Protein AF-A0A1G5SHG3-F1 (afdb_monomer_lite)

Organism: NCBI:txid51642

Sequen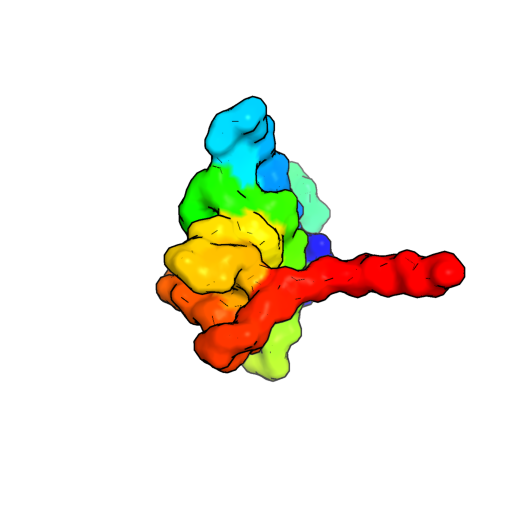ce (108 aa):
MAFGYGKNDRSVHAVIGKGSSEQSVIYNLYSNDCGKRWVKPVRMGDDTGLHGDVAVNANGRLVVMIWGVIADDGLAIIAAEQLRNGKFTEPVKLFAPGVRAAFPRKSW

Secondary structure (DSSP, 8-state):
-EE--SSSTT-EEEEEEEE-SS-EEEEEEEESSTTSS-PPPEEES-SB--EEEEEE-TTS-EEEEEEEEEETTEEEEEEEEBPTTSPBPPPEE-S-TTPPP-------

Foldseek 3Di:
DEAFDDPLRAKDKDWDWDDDPVFIWIWIWIDSHNPPDIDDTDTDDGRQFDDKDWDADPVRWIKIWTWRRQDPQGTFIWIWIQDPVRDTDDIDTPDDPPDDDDDDDPDD

Structure (mmCIF, N/CA/C/O backbone):
data_AF-A0A1G5SHG3-F1
#
_entry.id   AF-A0A1G5SHG3-F1
#
loop_
_atom_site.group_PDB
_atom_site.id
_atom_site.type_symbol
_atom_site.label_atom_id
_atom_site.label_alt_id
_atom_site.label_comp_id
_atom_site.label_asym_id
_atom_site.label_entity_id
_atom_site.label_seq_id
_atom_site.pdbx_PDB_ins_code
_atom_site.Cartn_x
_atom_site.Cartn_y
_atom_site.Cartn_z
_atom_site.occupancy
_atom_site.B_iso_or_equiv
_atom_site.auth_seq_id
_atom_site.auth_comp_id
_atom_site.auth_asym_id
_atom_site.auth_atom_id
_atom_site.pdbx_PDB_model_num
ATOM 1 N N . MET A 1 1 ? -7.344 6.563 0.101 1.00 57.44 1 MET A N 1
ATOM 2 C CA . MET A 1 1 ? -7.862 6.128 1.422 1.00 57.44 1 MET A CA 1
ATOM 3 C C . MET A 1 1 ? -8.739 4.916 1.179 1.00 57.44 1 MET A C 1
ATOM 5 O O . MET A 1 1 ? -9.502 4.953 0.224 1.00 57.44 1 MET A O 1
ATOM 9 N N . ALA A 1 2 ? -8.612 3.866 1.987 1.00 58.94 2 ALA A N 1
ATOM 10 C CA . ALA A 1 2 ? -9.461 2.678 1.908 1.00 58.94 2 ALA A CA 1
ATOM 11 C C . ALA A 1 2 ? -10.006 2.320 3.290 1.00 58.94 2 ALA A C 1
ATOM 13 O O . ALA A 1 2 ? -9.372 2.587 4.314 1.00 58.94 2 ALA A O 1
ATOM 14 N N . PHE A 1 3 ? -11.175 1.692 3.290 1.00 55.75 3 PHE A N 1
ATOM 15 C CA . PHE A 1 3 ? -11.867 1.223 4.483 1.00 55.75 3 PHE A CA 1
ATOM 16 C C . PHE A 1 3 ? -11.849 -0.307 4.461 1.00 55.75 3 PHE A C 1
ATOM 18 O O . PHE A 1 3 ? -12.320 -0.908 3.498 1.00 55.75 3 PHE A O 1
ATOM 25 N N . GLY A 1 4 ? -11.238 -0.922 5.476 1.00 52.56 4 GLY A N 1
ATOM 26 C CA . GLY A 1 4 ? -11.162 -2.379 5.626 1.00 52.56 4 GLY A CA 1
ATOM 27 C C . GLY A 1 4 ? -12.494 -2.980 6.072 1.00 52.56 4 GLY A C 1
ATOM 28 O O . GLY A 1 4 ? -13.230 -2.328 6.809 1.00 52.56 4 GLY A O 1
ATOM 29 N N . TYR A 1 5 ? -12.784 -4.227 5.678 1.00 42.53 5 TYR A N 1
ATOM 30 C CA . TYR A 1 5 ? -13.899 -4.998 6.244 1.00 42.53 5 TYR A CA 1
ATOM 31 C C . TYR A 1 5 ? -13.400 -6.306 6.868 1.00 42.53 5 TYR A C 1
ATOM 33 O O . TYR A 1 5 ? -12.669 -7.077 6.247 1.00 42.53 5 TYR A O 1
ATOM 41 N N . GLY A 1 6 ? -13.792 -6.544 8.118 1.00 50.94 6 GLY A N 1
ATOM 42 C CA . GLY A 1 6 ? -13.391 -7.662 8.970 1.00 50.94 6 GLY A CA 1
ATOM 43 C C . GLY A 1 6 ? -13.886 -7.401 10.394 1.00 50.94 6 GLY A C 1
ATOM 44 O O . GLY A 1 6 ? -14.266 -6.279 10.685 1.00 50.94 6 GLY A O 1
ATOM 45 N N . LYS A 1 7 ? -13.861 -8.409 11.284 1.00 47.03 7 LYS A N 1
ATOM 46 C CA . LYS A 1 7 ? -14.567 -8.487 12.596 1.00 47.03 7 LYS A CA 1
ATOM 47 C C . LYS A 1 7 ? -14.433 -7.286 13.575 1.00 47.03 7 LYS A C 1
ATOM 49 O O . LYS A 1 7 ? -15.037 -7.323 14.639 1.00 47.03 7 LYS A O 1
ATOM 54 N N . ASN A 1 8 ? -13.665 -6.251 13.232 1.00 49.38 8 ASN A N 1
ATOM 55 C CA . ASN A 1 8 ? -13.554 -4.950 13.892 1.00 49.38 8 ASN A CA 1
ATOM 56 C C . ASN A 1 8 ? -13.825 -3.804 12.879 1.00 49.38 8 ASN A C 1
ATOM 58 O O . ASN A 1 8 ? -12.892 -3.157 12.406 1.00 49.38 8 ASN A O 1
ATOM 62 N N . ASP A 1 9 ? -15.101 -3.556 12.565 1.00 61.31 9 ASP A N 1
ATOM 63 C CA . ASP A 1 9 ? -15.651 -2.715 11.474 1.00 61.31 9 ASP A CA 1
ATOM 64 C C . ASP A 1 9 ? -15.329 -1.193 11.475 1.00 61.31 9 ASP A C 1
ATOM 66 O O . ASP A 1 9 ? -16.182 -0.386 11.106 1.00 61.31 9 ASP A O 1
ATOM 70 N N . ARG A 1 10 ? -14.153 -0.718 11.912 1.00 67.62 10 ARG A N 1
ATOM 71 C CA . ARG A 1 10 ? -13.866 0.741 11.965 1.00 67.62 10 ARG A CA 1
ATOM 72 C C . ARG A 1 10 ? -12.429 1.151 11.645 1.00 67.62 10 ARG A C 1
ATOM 74 O O . ARG A 1 10 ? -11.991 2.205 12.116 1.00 67.62 10 ARG A O 1
ATOM 81 N N . SER A 1 11 ? -11.688 0.360 10.866 1.00 79.62 11 SER A N 1
ATOM 82 C CA . SER A 1 11 ? -10.343 0.775 10.462 1.00 79.62 11 SER A CA 1
ATOM 83 C C . SER A 1 11 ? -10.348 1.643 9.197 1.00 79.62 11 SER A C 1
ATOM 85 O O . SER A 1 11 ? -10.839 1.252 8.135 1.00 79.62 11 SER A O 1
ATOM 87 N N . VAL A 1 12 ? -9.780 2.844 9.309 1.00 86.25 12 VAL A N 1
ATOM 88 C CA . VAL A 1 12 ? -9.507 3.738 8.176 1.00 86.25 12 VAL A CA 1
ATOM 89 C C . VAL A 1 12 ? -8.031 3.630 7.846 1.00 86.25 12 VAL A C 1
ATOM 91 O O . VAL A 1 12 ? -7.199 3.865 8.719 1.00 86.25 12 VAL A O 1
ATOM 94 N N . HIS A 1 13 ? -7.701 3.314 6.596 1.00 88.75 13 HIS A N 1
ATOM 95 C CA . HIS A 1 13 ? -6.324 3.260 6.119 1.00 88.75 13 HIS A CA 1
ATOM 96 C C . HIS A 1 13 ? -6.065 4.374 5.109 1.00 88.75 13 HIS A C 1
ATOM 98 O O . HIS A 1 13 ? -6.831 4.600 4.165 1.00 88.75 13 HIS A O 1
ATOM 104 N N . ALA A 1 14 ? -4.937 5.051 5.277 1.00 89.19 14 ALA A N 1
ATOM 105 C CA . ALA A 1 14 ? -4.453 6.040 4.337 1.00 89.19 14 ALA A CA 1
ATOM 106 C C . ALA A 1 14 ? -2.993 5.771 3.978 1.00 89.19 14 ALA A C 1
ATOM 108 O O . ALA A 1 14 ? -2.237 5.138 4.717 1.00 89.19 14 ALA A O 1
ATOM 109 N N . VAL A 1 15 ? -2.637 6.247 2.795 1.00 90.38 15 VAL A N 1
ATOM 110 C CA . VAL A 1 15 ? -1.276 6.270 2.281 1.00 90.38 15 VAL A CA 1
ATOM 111 C C . VAL A 1 15 ? -0.897 7.726 2.103 1.00 90.38 15 VAL A C 1
ATOM 113 O O . VAL A 1 15 ? -1.692 8.513 1.588 1.00 90.38 15 VAL A O 1
ATOM 116 N N . ILE A 1 16 ? 0.279 8.093 2.592 1.00 89.62 16 ILE A N 1
ATOM 117 C CA . ILE A 1 16 ? 0.805 9.451 2.485 1.00 89.62 16 ILE A CA 1
ATOM 118 C C . ILE A 1 16 ? 2.195 9.403 1.868 1.00 89.62 16 ILE A C 1
ATOM 120 O O . ILE A 1 16 ? 2.977 8.498 2.159 1.00 89.62 16 ILE A O 1
ATOM 124 N N . GLY A 1 17 ? 2.496 10.384 1.025 1.00 87.50 17 GLY A N 1
ATOM 125 C CA . GLY A 1 17 ? 3.846 10.619 0.537 1.00 87.50 17 GLY A CA 1
ATOM 126 C C . GLY A 1 17 ? 4.565 11.622 1.429 1.00 87.50 17 GLY A C 1
ATOM 127 O O . GLY A 1 17 ? 3.996 12.647 1.803 1.00 87.50 17 GLY A O 1
ATOM 128 N N . LYS A 1 18 ? 5.823 11.336 1.753 1.00 85.19 18 LYS A N 1
ATOM 129 C CA . LYS A 1 18 ? 6.771 12.313 2.283 1.00 85.19 18 LYS A CA 1
ATOM 130 C C . LYS A 1 18 ? 7.888 12.468 1.257 1.00 85.19 18 LYS A C 1
ATOM 132 O O . LYS A 1 18 ? 8.715 11.571 1.118 1.00 85.19 18 LYS A O 1
ATOM 137 N N . GLY A 1 19 ? 7.882 13.598 0.559 1.00 77.50 19 GLY A N 1
ATOM 138 C CA . GLY A 1 19 ? 8.925 13.974 -0.390 1.00 77.50 19 GLY A CA 1
ATOM 139 C C . GLY A 1 19 ? 9.912 14.982 0.202 1.00 77.50 19 GLY A C 1
ATOM 140 O O . GLY A 1 19 ? 9.515 15.881 0.944 1.00 77.50 19 GLY A O 1
ATOM 141 N N . SER A 1 20 ? 11.185 14.837 -0.144 1.00 77.94 20 SER A N 1
ATOM 142 C CA . SER A 1 20 ? 12.205 15.887 -0.162 1.00 77.94 20 SER A CA 1
ATOM 143 C C . SER A 1 20 ? 12.680 16.084 -1.609 1.00 77.94 20 SER A C 1
ATOM 145 O O . SER A 1 20 ? 12.194 15.414 -2.520 1.00 77.94 20 SER A O 1
ATOM 147 N N . SER A 1 21 ? 13.634 16.987 -1.844 1.00 71.94 21 SER A N 1
ATOM 148 C CA . SER A 1 21 ? 14.264 17.135 -3.163 1.00 71.94 21 SER A CA 1
ATOM 149 C C . SER A 1 21 ? 15.005 15.878 -3.636 1.00 71.94 21 SER A C 1
ATOM 151 O O . SER A 1 21 ? 15.261 15.754 -4.828 1.00 71.94 21 SER A O 1
ATOM 153 N N . GLU A 1 22 ? 15.353 14.965 -2.724 1.00 70.56 22 GLU A N 1
ATOM 154 C CA . GLU A 1 22 ? 16.205 13.802 -3.009 1.00 70.56 22 GLU A CA 1
ATOM 155 C C . GLU A 1 22 ? 15.500 12.458 -2.796 1.00 70.56 22 GLU A C 1
ATOM 157 O O . GLU A 1 22 ? 15.964 11.442 -3.301 1.00 70.56 22 GLU A O 1
ATOM 162 N N . GLN A 1 23 ? 14.393 12.428 -2.049 1.00 79.56 23 GLN A N 1
ATOM 163 C CA . GLN A 1 23 ? 13.741 11.187 -1.627 1.00 79.56 23 GLN A CA 1
ATOM 164 C C . GLN A 1 23 ? 12.224 11.321 -1.647 1.00 79.56 23 GLN A C 1
ATOM 166 O O . GLN A 1 23 ? 11.678 12.322 -1.190 1.00 79.56 23 GLN A O 1
ATOM 171 N N . SER A 1 24 ? 11.529 10.276 -2.090 1.00 85.56 24 SER A N 1
ATOM 172 C CA . SER A 1 24 ? 10.078 10.161 -1.989 1.00 85.56 24 SER A CA 1
ATOM 173 C C . SER A 1 24 ? 9.714 8.849 -1.309 1.00 85.56 24 SER A C 1
ATOM 175 O O . SER A 1 24 ? 9.963 7.766 -1.828 1.00 85.56 24 SER A O 1
ATOM 177 N N . VAL A 1 25 ? 9.133 8.933 -0.115 1.00 88.88 25 VAL A N 1
ATOM 178 C CA . VAL A 1 25 ? 8.778 7.756 0.684 1.00 88.88 25 VAL A CA 1
ATOM 179 C C . VAL A 1 25 ? 7.269 7.697 0.858 1.00 88.88 25 VAL A C 1
ATOM 181 O O . VAL A 1 25 ? 6.651 8.676 1.281 1.00 88.88 25 VAL A O 1
ATOM 184 N N . ILE A 1 26 ? 6.678 6.528 0.610 1.00 90.62 26 ILE A N 1
ATOM 185 C CA . ILE A 1 26 ? 5.272 6.271 0.920 1.00 90.62 26 ILE A CA 1
ATOM 186 C C . ILE A 1 26 ? 5.156 5.627 2.300 1.00 90.62 26 ILE A C 1
ATOM 188 O O . ILE A 1 26 ? 5.908 4.722 2.658 1.00 90.62 26 ILE A O 1
ATOM 192 N N . TYR A 1 27 ? 4.180 6.080 3.079 1.00 91.00 27 TYR A N 1
ATOM 193 C CA . TYR A 1 27 ? 3.827 5.481 4.358 1.00 91.00 27 TYR A CA 1
ATOM 194 C C . TYR A 1 27 ? 2.371 5.035 4.362 1.00 91.00 27 TYR A C 1
ATOM 196 O O . TYR A 1 27 ? 1.499 5.770 3.902 1.00 91.00 27 TYR A O 1
ATOM 204 N N . ASN A 1 28 ? 2.100 3.869 4.947 1.00 91.12 28 ASN A N 1
ATOM 205 C CA . ASN A 1 28 ? 0.763 3.474 5.363 1.00 91.12 28 ASN A CA 1
ATOM 206 C C . ASN A 1 28 ? 0.531 3.891 6.814 1.00 91.12 28 ASN A C 1
ATOM 208 O O . ASN A 1 28 ? 1.404 3.760 7.671 1.00 91.12 28 ASN A O 1
ATOM 212 N N . LEU A 1 29 ? -0.670 4.364 7.099 1.00 91.06 29 LEU A N 1
ATOM 213 C CA . LEU A 1 29 ? -1.113 4.640 8.451 1.00 91.06 29 LEU A CA 1
ATOM 214 C C . LEU A 1 29 ? -2.591 4.301 8.576 1.00 91.06 29 LEU A C 1
ATOM 216 O O . LEU A 1 29 ? -3.345 4.347 7.600 1.00 91.06 29 LEU A O 1
ATOM 220 N N . TYR A 1 30 ? -2.985 3.906 9.781 1.00 88.75 30 TYR A N 1
ATOM 221 C CA . TYR A 1 30 ? -4.351 3.498 10.050 1.00 88.75 30 TYR A CA 1
ATOM 222 C C . TYR A 1 30 ? -4.882 4.089 11.347 1.00 88.75 30 TYR A C 1
ATOM 224 O O . TYR A 1 30 ? -4.132 4.448 12.259 1.00 88.75 30 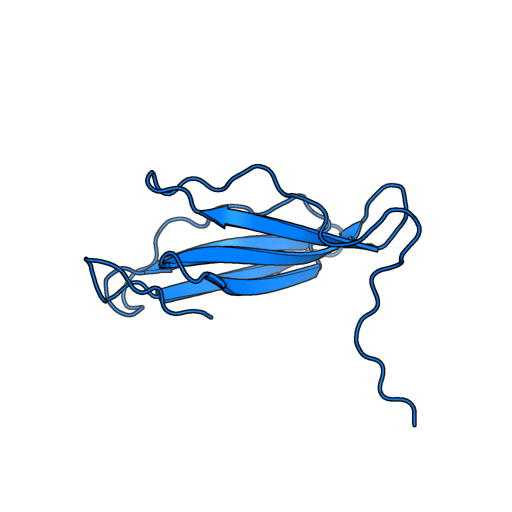TYR A O 1
ATOM 232 N N . SER A 1 31 ? -6.199 4.185 11.408 1.00 88.44 31 SER A N 1
ATOM 233 C CA . SER A 1 31 ? -6.961 4.582 12.578 1.00 88.44 31 SER A CA 1
ATOM 234 C C . SER A 1 31 ? -7.992 3.507 12.870 1.00 88.44 31 SER A C 1
ATOM 236 O O . SER A 1 31 ? -8.640 3.037 11.943 1.00 88.44 31 SER A O 1
ATOM 238 N N . ASN A 1 32 ? -8.166 3.155 14.144 1.00 87.69 32 ASN A N 1
ATOM 239 C CA . ASN A 1 32 ? -9.216 2.238 14.607 1.00 87.69 32 ASN A CA 1
ATOM 240 C C . ASN A 1 32 ? -10.397 2.978 15.264 1.00 87.69 32 ASN A C 1
ATOM 242 O O . ASN A 1 32 ? -11.273 2.351 15.856 1.00 87.69 32 ASN A O 1
ATOM 246 N N . ASP A 1 33 ? -10.401 4.311 15.216 1.00 88.69 33 ASP A N 1
ATOM 247 C CA . ASP A 1 33 ? -11.390 5.178 15.863 1.00 88.69 33 ASP A CA 1
ATOM 248 C C . ASP A 1 33 ? -11.973 6.216 14.890 1.00 88.69 33 ASP A C 1
ATOM 250 O O . ASP A 1 33 ? -12.274 7.353 15.262 1.00 88.69 33 ASP A O 1
ATOM 254 N N . CYS A 1 34 ? -12.168 5.793 13.636 1.00 85.00 34 CYS A N 1
ATOM 255 C CA . CYS A 1 34 ? -12.746 6.597 12.557 1.00 85.00 34 CYS A CA 1
ATOM 256 C C . CYS A 1 34 ? -11.957 7.886 12.252 1.00 85.00 34 CYS A C 1
ATOM 258 O O . CYS A 1 34 ? -12.542 8.928 11.969 1.00 85.00 34 CYS A O 1
ATOM 260 N N . GLY A 1 35 ? -10.628 7.824 12.321 1.00 88.50 35 GLY A N 1
ATOM 261 C CA . GLY A 1 35 ? -9.727 8.920 11.959 1.00 88.50 35 GLY A CA 1
ATOM 262 C C . GLY A 1 35 ? -9.416 9.907 13.084 1.00 88.50 35 GLY A C 1
ATOM 263 O O . GLY A 1 35 ? -8.703 10.878 12.830 1.00 88.50 35 GLY A O 1
ATOM 264 N N . LYS A 1 36 ? -9.904 9.684 14.315 1.00 90.06 36 LYS A N 1
ATOM 265 C CA . LYS A 1 36 ? -9.628 10.577 15.458 1.00 90.06 36 LYS A CA 1
ATOM 266 C C . LYS A 1 36 ? -8.180 10.462 15.933 1.00 90.06 36 LYS A C 1
ATOM 268 O O . LYS A 1 36 ? -7.575 11.463 16.312 1.00 90.06 36 LYS A O 1
ATOM 273 N N . ARG A 1 37 ? -7.622 9.252 15.914 1.00 91.69 37 ARG A N 1
ATOM 274 C CA . ARG A 1 37 ? -6.227 8.947 16.235 1.00 91.69 37 ARG A CA 1
ATOM 275 C C . ARG A 1 37 ? -5.648 8.009 15.193 1.00 91.69 37 ARG A C 1
ATOM 277 O O . ARG A 1 37 ? -6.310 7.090 14.717 1.00 91.69 37 ARG A O 1
ATOM 284 N N . TRP A 1 38 ? -4.377 8.227 14.891 1.00 90.88 38 TRP A N 1
ATOM 285 C CA . TRP A 1 38 ? -3.627 7.454 13.913 1.00 90.88 38 TRP A CA 1
ATOM 286 C C . TRP A 1 38 ? -2.461 6.762 14.596 1.00 90.88 38 TRP A C 1
ATOM 288 O O . TRP A 1 38 ? -1.822 7.329 15.485 1.00 90.88 38 TRP A O 1
ATOM 298 N N . VAL A 1 39 ? -2.189 5.527 14.191 1.00 89.19 39 VAL A N 1
ATOM 299 C CA . VAL A 1 39 ? -1.001 4.816 14.658 1.00 89.19 39 VAL A CA 1
ATOM 300 C C . VAL A 1 39 ? 0.265 5.354 13.994 1.00 89.19 39 VAL A C 1
ATOM 302 O O . VAL A 1 39 ? 0.213 6.101 13.013 1.00 89.19 39 VAL A O 1
ATOM 305 N N . LYS A 1 40 ? 1.424 4.927 14.506 1.00 89.06 40 LYS A N 1
ATOM 306 C CA . LYS A 1 40 ? 2.720 5.246 1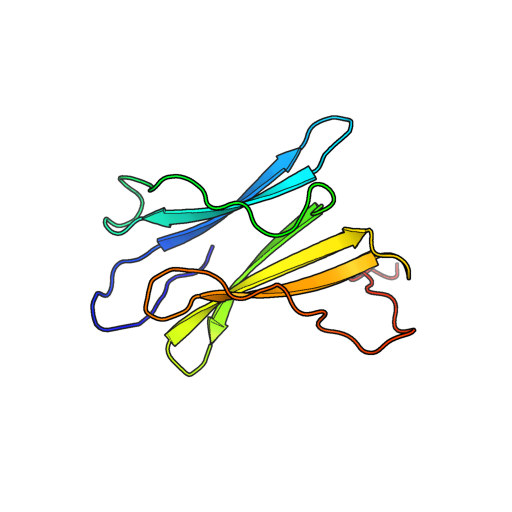3.905 1.00 89.06 40 LYS A CA 1
ATOM 307 C C . LYS A 1 40 ? 2.756 4.793 12.430 1.00 89.06 40 LYS A C 1
ATOM 309 O O . LYS A 1 40 ? 2.418 3.637 12.167 1.00 89.06 40 LYS A O 1
ATOM 314 N N . PRO A 1 41 ? 3.198 5.654 11.494 1.00 90.56 41 PRO A N 1
ATOM 315 C CA . PRO A 1 41 ? 3.287 5.296 10.084 1.00 90.56 41 PRO A CA 1
ATOM 316 C C . PRO A 1 41 ? 4.247 4.128 9.838 1.00 90.56 41 PRO A C 1
ATOM 318 O O . PRO A 1 41 ? 5.345 4.082 10.399 1.00 90.56 41 PRO A O 1
ATOM 321 N N . VAL A 1 42 ? 3.843 3.212 8.962 1.00 90.12 42 VAL A N 1
ATOM 322 C CA . VAL A 1 42 ? 4.662 2.109 8.453 1.00 90.12 42 VAL A CA 1
ATOM 323 C C . VAL A 1 42 ? 5.213 2.523 7.096 1.00 90.12 42 VAL A C 1
ATOM 325 O O . VAL A 1 42 ? 4.450 2.903 6.211 1.00 90.12 42 VAL A O 1
ATOM 328 N N . ARG A 1 43 ? 6.538 2.487 6.936 1.00 89.12 43 ARG A N 1
ATOM 329 C CA . ARG A 1 43 ? 7.185 2.781 5.653 1.00 89.12 43 ARG A CA 1
ATOM 330 C C . ARG A 1 43 ? 6.859 1.683 4.645 1.00 89.12 43 ARG A C 1
ATOM 332 O O . ARG A 1 43 ? 6.937 0.506 4.980 1.00 89.12 43 ARG A O 1
ATOM 339 N N . MET A 1 44 ? 6.535 2.088 3.425 1.00 87.50 44 MET A N 1
ATOM 340 C CA . MET A 1 44 ? 6.186 1.208 2.320 1.00 87.50 44 MET A CA 1
ATOM 341 C C . MET A 1 44 ? 7.241 1.358 1.221 1.00 87.50 44 MET A C 1
ATOM 343 O O . MET A 1 44 ? 7.464 2.466 0.740 1.00 87.50 44 MET A O 1
ATOM 347 N N . GLY A 1 45 ? 7.879 0.253 0.827 1.00 82.88 45 GLY A N 1
ATOM 348 C CA . GLY A 1 45 ? 8.945 0.274 -0.179 1.00 82.88 45 GLY A CA 1
ATOM 349 C C . GLY A 1 45 ? 10.192 1.051 0.265 1.00 82.88 45 GLY A C 1
ATOM 350 O O . GLY A 1 45 ? 10.501 1.132 1.462 1.00 82.88 45 GLY A O 1
ATOM 351 N N . ASP A 1 46 ? 10.915 1.592 -0.715 1.00 84.62 46 ASP A N 1
ATOM 352 C CA . ASP A 1 46 ? 12.135 2.384 -0.547 1.00 84.62 46 ASP A CA 1
ATOM 353 C C . ASP A 1 46 ? 11.874 3.910 -0.614 1.00 84.62 46 ASP A C 1
ATOM 355 O O . ASP A 1 46 ? 10.799 4.385 -0.245 1.00 84.62 46 ASP A O 1
ATOM 359 N N . ASP A 1 47 ? 12.902 4.702 -0.930 1.00 85.81 47 ASP A N 1
ATOM 360 C CA . ASP A 1 47 ? 12.868 6.165 -1.032 1.00 85.81 47 ASP A CA 1
ATOM 361 C C . ASP A 1 47 ? 12.629 6.676 -2.456 1.00 85.81 47 ASP A C 1
ATOM 363 O O . ASP A 1 47 ? 12.847 7.854 -2.744 1.00 85.81 47 ASP A O 1
ATOM 367 N N . THR A 1 48 ? 12.102 5.810 -3.321 1.00 85.31 48 THR A N 1
ATOM 368 C CA . THR A 1 48 ? 11.768 6.134 -4.710 1.00 85.31 48 THR A CA 1
ATOM 369 C C . THR A 1 48 ? 10.259 6.099 -4.982 1.00 85.31 48 THR A C 1
ATOM 371 O O . THR A 1 48 ? 9.815 6.319 -6.105 1.00 85.31 48 THR A O 1
ATOM 374 N N . GLY A 1 49 ? 9.436 5.841 -3.962 1.00 84.94 49 GLY A N 1
ATOM 375 C CA . GLY A 1 49 ? 7.983 5.754 -4.089 1.00 84.94 49 GLY A CA 1
ATOM 376 C C . GLY A 1 49 ? 7.329 7.113 -4.328 1.00 84.94 49 GLY A C 1
ATOM 377 O O . GLY A 1 49 ? 7.260 7.940 -3.420 1.00 84.94 49 GLY A O 1
ATOM 378 N N . LEU A 1 50 ? 6.780 7.331 -5.524 1.00 83.00 50 LEU A N 1
ATOM 379 C CA . LEU A 1 50 ? 6.181 8.618 -5.908 1.00 83.00 50 LEU A CA 1
ATOM 380 C C . LEU A 1 50 ? 4.716 8.757 -5.488 1.00 83.00 50 LEU A C 1
ATOM 382 O O . LEU A 1 50 ? 4.254 9.845 -5.148 1.00 83.00 50 LEU A O 1
ATOM 386 N N . HIS A 1 51 ? 3.972 7.656 -5.491 1.00 85.19 51 HIS A N 1
ATOM 387 C CA . HIS A 1 51 ? 2.550 7.660 -5.180 1.00 85.19 51 HIS A CA 1
ATOM 388 C C . HIS A 1 51 ? 2.136 6.333 -4.553 1.00 85.19 51 HIS A C 1
ATOM 390 O O . HIS A 1 51 ? 2.735 5.292 -4.831 1.00 85.19 51 HIS A O 1
ATOM 396 N N . GLY A 1 52 ? 1.077 6.368 -3.751 1.00 87.50 52 GLY A N 1
ATOM 397 C CA . GLY A 1 52 ? 0.507 5.180 -3.141 1.00 87.50 52 GLY A CA 1
ATOM 398 C C . GLY A 1 52 ? -0.997 5.121 -3.329 1.00 87.50 52 GLY A C 1
ATOM 399 O O . GLY A 1 52 ? -1.679 6.131 -3.168 1.00 87.50 52 GLY A O 1
ATOM 400 N N . ASP A 1 53 ? -1.483 3.911 -3.562 1.00 88.94 53 ASP A N 1
ATOM 401 C CA . ASP A 1 53 ? -2.886 3.535 -3.537 1.00 88.94 53 ASP A CA 1
ATOM 402 C C . ASP A 1 53 ? -3.112 2.457 -2.479 1.00 88.94 53 ASP A C 1
ATOM 404 O O . ASP A 1 53 ? -2.197 1.761 -2.031 1.00 88.94 53 ASP A O 1
ATOM 408 N N . VAL A 1 54 ? -4.359 2.322 -2.044 1.00 88.75 54 VAL A N 1
ATOM 409 C CA . VAL A 1 54 ? -4.738 1.307 -1.068 1.00 88.75 54 VAL A CA 1
ATOM 410 C C . VAL A 1 54 ? -6.101 0.734 -1.426 1.00 88.75 54 VAL A C 1
ATOM 412 O O . VAL A 1 54 ? -7.015 1.473 -1.784 1.00 88.75 54 VAL A O 1
ATOM 415 N N . ALA A 1 55 ? -6.225 -0.584 -1.320 1.00 87.31 55 ALA A N 1
ATOM 416 C CA . ALA A 1 55 ? -7.432 -1.342 -1.608 1.00 87.31 55 ALA A CA 1
ATOM 417 C C . ALA A 1 55 ? -7.622 -2.461 -0.576 1.00 87.31 55 ALA A C 1
ATOM 419 O O . ALA A 1 55 ? -6.746 -2.733 0.247 1.00 87.31 55 ALA A O 1
ATOM 420 N N . VAL A 1 56 ? -8.776 -3.121 -0.622 1.00 83.81 56 VAL A N 1
ATOM 421 C CA . VAL A 1 56 ? -9.087 -4.294 0.201 1.00 83.81 56 VAL A CA 1
ATOM 422 C C . VAL A 1 56 ? -9.422 -5.439 -0.741 1.00 83.81 56 VAL A C 1
ATOM 424 O O . VAL A 1 56 ? -10.257 -5.281 -1.629 1.00 83.81 56 VAL A O 1
ATOM 427 N N . ASN A 1 57 ? -8.745 -6.576 -0.586 1.00 81.81 57 ASN A N 1
ATOM 428 C CA . ASN A 1 57 ? -8.977 -7.740 -1.436 1.00 81.81 57 ASN A CA 1
ATOM 429 C C . ASN A 1 57 ? -10.232 -8.527 -1.006 1.00 81.81 57 ASN A C 1
ATOM 431 O O . ASN A 1 57 ? -10.825 -8.268 0.041 1.00 81.81 57 ASN A O 1
ATOM 435 N N . ALA A 1 58 ? -10.611 -9.540 -1.790 1.00 80.31 58 ALA A N 1
ATOM 436 C CA . ALA A 1 58 ? -11.795 -10.368 -1.530 1.00 80.31 58 ALA A CA 1
ATOM 437 C C . ALA A 1 58 ? -11.765 -11.118 -0.179 1.00 80.31 58 ALA A C 1
ATOM 439 O O . ALA A 1 58 ? -12.809 -11.513 0.330 1.00 80.31 58 ALA A O 1
ATOM 440 N N . ASN A 1 59 ? -10.582 -11.287 0.423 1.00 80.00 59 ASN A N 1
ATOM 441 C CA . ASN A 1 59 ? -10.405 -11.897 1.742 1.00 80.00 59 ASN A CA 1
ATOM 442 C C . ASN A 1 59 ? -10.441 -10.867 2.888 1.00 80.00 59 ASN A C 1
ATOM 444 O O . ASN A 1 59 ? -10.111 -11.212 4.026 1.00 80.00 59 ASN A O 1
ATOM 448 N N . GLY A 1 60 ? -10.768 -9.603 2.596 1.00 75.31 60 GLY A N 1
ATOM 449 C CA . GLY A 1 60 ? -10.784 -8.510 3.567 1.00 75.31 60 GLY A CA 1
ATOM 450 C C . GLY A 1 60 ? -9.394 -8.012 3.975 1.00 75.31 60 GLY A C 1
ATOM 451 O O . GLY A 1 60 ? -9.271 -7.302 4.971 1.00 75.31 60 GLY A O 1
ATOM 452 N N . ARG A 1 61 ? -8.326 -8.386 3.255 1.00 78.31 61 ARG A N 1
ATOM 453 C CA . ARG A 1 61 ? -6.959 -7.943 3.575 1.00 78.31 61 ARG A CA 1
ATOM 454 C C . ARG A 1 61 ? -6.630 -6.644 2.859 1.00 78.31 61 ARG A C 1
ATOM 456 O O . ARG A 1 61 ? -6.958 -6.479 1.683 1.00 78.31 61 ARG A O 1
ATOM 463 N N . LEU A 1 62 ? -5.951 -5.747 3.567 1.00 78.62 62 LEU A N 1
ATOM 464 C CA . LEU A 1 62 ? -5.465 -4.498 3.002 1.00 78.62 62 LEU A CA 1
ATOM 465 C C . LEU A 1 62 ? -4.329 -4.776 2.016 1.00 78.62 62 LEU A C 1
ATOM 467 O O . LEU A 1 62 ? -3.367 -5.463 2.353 1.00 78.62 62 LEU A O 1
ATOM 471 N N . VAL A 1 63 ? -4.412 -4.192 0.830 1.00 79.12 63 VAL A N 1
ATOM 472 C CA . VAL A 1 63 ? -3.342 -4.188 -0.164 1.00 79.12 63 VAL A CA 1
ATOM 473 C C . VAL A 1 63 ? -2.917 -2.744 -0.368 1.00 79.12 63 VAL A C 1
ATOM 475 O O . VAL A 1 63 ? -3.745 -1.890 -0.681 1.00 79.12 63 VAL A O 1
ATOM 478 N N . VAL A 1 64 ? -1.632 -2.468 -0.171 1.00 75.81 64 VAL A N 1
ATOM 479 C CA . VAL A 1 64 ? -1.030 -1.170 -0.484 1.00 75.81 64 VAL A CA 1
ATOM 480 C C . VAL A 1 64 ? -0.240 -1.321 -1.769 1.00 75.81 64 VAL A C 1
ATOM 482 O O . VAL A 1 64 ? 0.609 -2.204 -1.884 1.00 75.81 64 VAL A O 1
ATOM 485 N N . MET A 1 65 ? -0.524 -0.450 -2.726 1.00 78.69 65 MET A N 1
ATOM 486 C CA . MET A 1 65 ? 0.158 -0.376 -4.009 1.00 78.69 65 MET A CA 1
ATOM 487 C C . MET A 1 65 ? 0.987 0.900 -4.050 1.00 78.69 65 MET A C 1
ATOM 489 O O . MET A 1 65 ? 0.540 1.948 -3.594 1.00 78.69 65 MET A O 1
ATOM 493 N N . ILE A 1 66 ? 2.194 0.816 -4.592 1.00 76.38 66 ILE A N 1
ATOM 494 C CA . ILE A 1 66 ? 3.081 1.956 -4.807 1.00 76.38 66 ILE A CA 1
ATOM 495 C C . ILE A 1 66 ? 3.454 1.945 -6.277 1.00 76.38 66 ILE A C 1
ATOM 497 O O . ILE A 1 66 ? 3.915 0.922 -6.787 1.00 76.38 66 ILE A O 1
ATOM 501 N N . TRP A 1 67 ? 3.271 3.067 -6.962 1.00 75.62 67 TRP A N 1
ATOM 502 C CA . TRP A 1 67 ? 3.700 3.206 -8.349 1.00 75.62 67 TRP A CA 1
ATOM 503 C C . TRP A 1 67 ? 4.716 4.331 -8.511 1.00 75.62 67 TRP A C 1
ATOM 505 O O . TRP A 1 67 ? 4.753 5.294 -7.739 1.00 75.62 67 TRP A O 1
ATOM 515 N N . GLY A 1 68 ? 5.540 4.197 -9.548 1.00 70.38 68 GLY A N 1
ATOM 516 C CA . GLY A 1 68 ? 6.630 5.126 -9.827 1.00 70.38 68 GLY A CA 1
ATOM 517 C C . GLY A 1 68 ? 7.895 4.844 -9.018 1.00 70.38 68 GLY A C 1
ATOM 518 O O . GLY A 1 68 ? 8.724 5.734 -8.908 1.00 70.38 68 GLY A O 1
ATOM 519 N N . VAL A 1 69 ? 8.037 3.632 -8.474 1.00 73.88 69 VAL A N 1
ATOM 520 C CA . VAL A 1 69 ? 9.265 3.170 -7.806 1.00 73.88 69 VAL A CA 1
ATOM 521 C C . VAL A 1 69 ? 10.363 3.016 -8.855 1.00 73.88 69 VAL A C 1
ATOM 523 O O . VAL A 1 69 ? 10.106 2.449 -9.919 1.00 73.88 69 VAL A O 1
ATOM 526 N N . ILE A 1 70 ? 11.567 3.513 -8.581 1.00 74.94 70 ILE A N 1
ATOM 527 C CA . ILE A 1 70 ? 12.718 3.341 -9.472 1.00 74.94 70 ILE A CA 1
ATOM 528 C C . ILE A 1 70 ? 13.298 1.948 -9.219 1.00 74.94 70 ILE A C 1
ATOM 530 O O . ILE A 1 70 ? 13.816 1.672 -8.144 1.00 74.94 70 ILE A O 1
ATOM 534 N N . ALA A 1 71 ? 13.208 1.073 -10.217 1.00 75.12 71 ALA A N 1
ATOM 535 C CA . ALA A 1 71 ? 13.839 -0.242 -10.222 1.00 75.12 71 ALA A CA 1
ATOM 536 C C . ALA A 1 71 ? 14.875 -0.339 -11.355 1.00 75.12 71 ALA A C 1
ATOM 538 O O . ALA A 1 71 ? 14.928 0.525 -12.233 1.00 75.12 71 ALA A O 1
ATOM 539 N N . ASP A 1 72 ? 15.661 -1.420 -11.368 1.00 77.75 72 ASP A N 1
ATOM 540 C CA . ASP A 1 72 ? 16.732 -1.653 -12.355 1.00 77.75 72 ASP A CA 1
ATOM 541 C C . ASP A 1 72 ? 16.268 -1.546 -13.823 1.00 77.75 72 ASP A C 1
ATOM 543 O O . ASP A 1 72 ? 17.031 -1.151 -14.701 1.00 77.75 72 ASP A O 1
ATOM 547 N N . ASP A 1 73 ? 15.003 -1.875 -14.104 1.00 76.00 73 ASP A N 1
ATOM 548 C CA . ASP A 1 73 ? 14.381 -1.860 -15.434 1.00 76.00 73 ASP A CA 1
ATOM 549 C C . ASP A 1 73 ? 13.516 -0.611 -15.711 1.00 76.00 73 ASP A C 1
ATOM 551 O O . ASP A 1 73 ? 12.869 -0.499 -16.761 1.00 76.00 73 ASP A O 1
ATOM 555 N N . GLY A 1 74 ? 13.541 0.368 -14.803 1.00 77.44 74 GLY A N 1
ATOM 556 C CA . GLY A 1 74 ? 12.787 1.614 -14.884 1.00 77.44 74 GLY A CA 1
ATOM 557 C C . GLY A 1 74 ? 11.661 1.695 -13.856 1.00 77.44 74 GLY A C 1
ATOM 558 O O . GLY A 1 74 ? 11.753 1.157 -12.757 1.00 77.44 74 GLY A O 1
ATOM 559 N N . LEU A 1 75 ? 10.596 2.428 -14.194 1.00 80.75 75 LEU A N 1
ATOM 560 C CA . LEU A 1 75 ? 9.487 2.642 -13.267 1.00 80.75 75 LEU A CA 1
ATOM 561 C C . LEU A 1 75 ? 8.705 1.352 -13.029 1.00 80.75 75 LEU A C 1
ATOM 563 O O . LEU A 1 75 ? 8.244 0.704 -13.973 1.00 80.75 75 LEU A O 1
ATOM 567 N N . ALA A 1 76 ? 8.491 1.054 -11.753 1.00 83.75 76 ALA A N 1
ATOM 568 C CA . ALA A 1 76 ? 7.766 -0.106 -11.288 1.00 83.75 76 ALA A CA 1
ATOM 569 C C . ALA A 1 76 ? 6.492 0.267 -10.518 1.00 83.75 76 ALA A C 1
ATOM 571 O O . ALA A 1 76 ? 6.400 1.293 -9.837 1.00 83.75 76 ALA A O 1
ATOM 572 N N . ILE A 1 77 ? 5.506 -0.624 -10.622 1.00 86.06 77 ILE A N 1
ATOM 573 C CA . ILE A 1 77 ? 4.396 -0.757 -9.684 1.00 86.06 77 ILE A CA 1
ATOM 574 C C . ILE A 1 77 ? 4.687 -1.961 -8.794 1.00 86.06 77 ILE A C 1
ATOM 576 O O . ILE A 1 77 ? 4.836 -3.080 -9.293 1.00 86.06 77 ILE A O 1
ATOM 580 N N . ILE A 1 78 ? 4.746 -1.725 -7.489 1.00 88.12 78 ILE A N 1
ATOM 581 C CA . ILE A 1 78 ? 4.884 -2.764 -6.471 1.00 88.12 78 ILE A CA 1
ATOM 582 C C . ILE A 1 78 ? 3.655 -2.790 -5.569 1.00 88.12 78 ILE A C 1
ATOM 584 O O . ILE A 1 78 ? 2.972 -1.779 -5.399 1.00 88.12 78 ILE A O 1
ATOM 588 N N . ALA A 1 79 ? 3.381 -3.937 -4.963 1.00 90.69 79 ALA A N 1
ATOM 589 C CA . ALA A 1 79 ? 2.330 -4.068 -3.966 1.00 90.69 79 ALA A CA 1
ATOM 590 C C . ALA A 1 79 ? 2.770 -4.913 -2.782 1.00 90.69 79 ALA A C 1
ATOM 592 O O . ALA A 1 79 ? 3.525 -5.868 -2.937 1.00 90.69 79 ALA A O 1
ATOM 593 N N . ALA A 1 80 ? 2.247 -4.573 -1.609 1.00 90.25 80 ALA A N 1
ATOM 594 C CA . ALA A 1 80 ? 2.403 -5.349 -0.393 1.00 90.25 80 ALA A CA 1
ATOM 595 C C . ALA A 1 80 ? 1.033 -5.583 0.254 1.00 90.25 80 ALA A C 1
ATOM 597 O O . ALA A 1 80 ? 0.207 -4.670 0.355 1.00 90.25 80 ALA A O 1
ATOM 598 N N . GLU A 1 81 ? 0.795 -6.809 0.707 1.00 90.12 81 GLU A N 1
ATOM 599 C CA . GLU A 1 81 ? -0.437 -7.195 1.391 1.00 90.12 81 GLU A CA 1
ATOM 600 C C . GLU A 1 81 ? -0.229 -7.180 2.905 1.00 90.12 81 GLU A C 1
ATOM 602 O O . GLU A 1 81 ? 0.802 -7.624 3.411 1.00 90.12 81 GLU A O 1
ATOM 607 N N . GLN A 1 82 ? -1.225 -6.703 3.649 1.00 86.69 82 GLN A N 1
ATOM 608 C CA . GLN A 1 82 ? -1.236 -6.803 5.097 1.00 86.69 82 GLN A CA 1
ATOM 609 C C . GLN A 1 82 ? -1.645 -8.213 5.543 1.00 86.69 82 GLN A C 1
ATOM 611 O O . GLN A 1 82 ? -2.749 -8.700 5.286 1.00 86.69 82 GLN A O 1
ATOM 616 N N . LEU A 1 83 ? -0.749 -8.854 6.281 1.00 84.56 83 LEU A N 1
ATOM 617 C CA . LEU A 1 83 ? -0.958 -10.132 6.939 1.00 84.56 83 LEU A CA 1
ATOM 618 C C . LEU A 1 83 ? -1.848 -9.975 8.179 1.00 84.56 83 LEU A C 1
ATOM 620 O O . LEU A 1 83 ? -1.980 -8.900 8.762 1.00 84.56 83 LEU A O 1
ATOM 624 N N . ARG A 1 84 ? -2.403 -11.094 8.661 1.00 79.50 84 ARG A N 1
ATOM 625 C CA . ARG A 1 84 ? -3.273 -11.124 9.857 1.00 79.50 84 ARG A CA 1
ATOM 626 C C . ARG A 1 84 ? -2.618 -10.556 11.122 1.00 79.50 84 ARG A C 1
ATOM 628 O O . ARG A 1 84 ? -3.323 -10.123 12.023 1.00 79.50 84 ARG A O 1
ATOM 635 N N . ASN A 1 85 ? -1.288 -10.573 11.199 1.00 80.75 85 ASN A N 1
ATOM 636 C CA . ASN A 1 85 ? -0.516 -10.020 12.315 1.00 80.75 85 ASN A CA 1
ATOM 637 C C . ASN A 1 85 ? -0.229 -8.510 12.169 1.00 80.75 85 ASN A C 1
ATOM 639 O O . ASN A 1 85 ? 0.555 -7.963 12.940 1.00 80.75 85 ASN A O 1
ATOM 643 N N . GLY A 1 86 ? -0.810 -7.851 11.163 1.00 79.00 86 GLY A N 1
ATOM 644 C CA . GLY A 1 86 ? -0.646 -6.426 10.894 1.00 79.00 86 GLY A CA 1
ATOM 645 C C . GLY A 1 86 ? 0.622 -6.054 10.121 1.00 79.00 86 GLY A C 1
ATOM 646 O O . GLY A 1 86 ? 0.742 -4.896 9.723 1.00 79.00 86 GLY A O 1
ATOM 647 N N . LYS A 1 87 ? 1.544 -6.999 9.878 1.00 84.44 87 LYS A N 1
ATOM 648 C CA . LYS A 1 87 ? 2.744 -6.774 9.055 1.00 84.44 87 LYS A CA 1
ATOM 649 C C . LYS A 1 87 ? 2.399 -6.802 7.573 1.00 84.44 87 LYS A C 1
ATOM 651 O O . LYS A 1 87 ? 1.479 -7.507 7.172 1.00 84.44 87 LYS A O 1
ATOM 656 N N . PHE A 1 88 ? 3.172 -6.089 6.767 1.00 85.94 88 PHE A N 1
ATOM 657 C CA . PHE A 1 88 ? 3.096 -6.187 5.314 1.00 85.94 88 PHE A CA 1
ATOM 658 C C . PHE A 1 88 ? 4.019 -7.292 4.797 1.00 85.94 88 PHE A C 1
ATOM 660 O O . PHE A 1 88 ? 5.041 -7.587 5.420 1.00 85.94 88 PHE A O 1
ATOM 667 N N . THR A 1 89 ? 3.641 -7.920 3.687 1.00 90.06 89 THR A N 1
ATOM 668 C CA . THR A 1 89 ? 4.533 -8.798 2.922 1.00 90.06 89 THR A CA 1
ATOM 669 C C . THR A 1 89 ? 5.690 -8.006 2.320 1.00 90.06 89 THR A C 1
ATOM 671 O O . THR A 1 89 ? 5.605 -6.783 2.179 1.00 90.06 89 THR A O 1
ATOM 674 N N . GLU A 1 90 ? 6.732 -8.713 1.883 1.00 87.81 90 GLU A N 1
ATOM 675 C CA . GLU A 1 90 ? 7.698 -8.12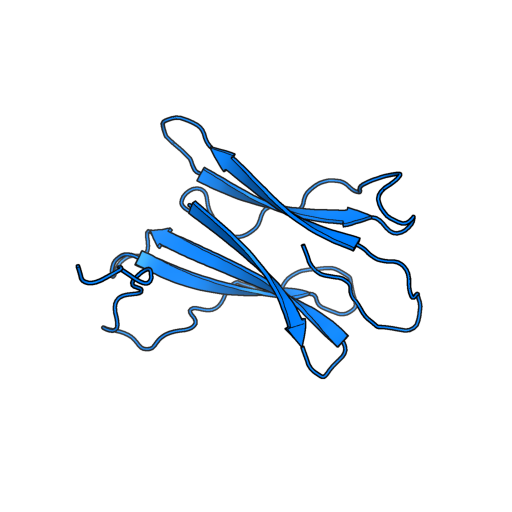3 0.957 1.00 87.81 90 GLU A CA 1
ATOM 676 C C . GLU A 1 90 ? 6.971 -7.623 -0.304 1.00 87.81 90 GLU A C 1
ATOM 678 O O . GLU A 1 90 ? 6.041 -8.299 -0.775 1.00 87.81 90 GLU A O 1
ATOM 683 N N . PRO A 1 91 ? 7.332 -6.442 -0.837 1.00 86.94 91 PRO A N 1
ATOM 684 C CA . PRO A 1 91 ? 6.689 -5.922 -2.029 1.00 86.94 91 PRO A CA 1
ATOM 685 C C . PRO A 1 91 ? 6.960 -6.795 -3.255 1.00 86.94 91 PRO A C 1
ATOM 687 O O . PRO A 1 91 ? 8.093 -7.193 -3.517 1.00 86.94 91 PRO A O 1
ATOM 690 N N . VAL A 1 92 ? 5.922 -7.036 -4.052 1.00 88.00 92 VAL A N 1
ATOM 691 C CA . VAL A 1 92 ? 6.020 -7.760 -5.327 1.00 88.00 92 VAL A CA 1
ATOM 692 C C . VAL A 1 92 ? 5.746 -6.819 -6.497 1.00 88.00 92 VAL A C 1
ATOM 694 O O . VAL A 1 92 ? 4.840 -5.987 -6.417 1.00 88.00 92 VAL A O 1
ATOM 697 N N . LYS A 1 93 ? 6.509 -6.940 -7.593 1.00 86.94 93 LYS A N 1
ATOM 698 C CA . LYS A 1 93 ? 6.213 -6.228 -8.850 1.00 86.94 93 LYS A CA 1
ATOM 699 C C . LYS A 1 93 ? 4.904 -6.757 -9.445 1.00 86.94 93 LYS A C 1
ATOM 701 O O . LYS A 1 93 ? 4.684 -7.964 -9.487 1.00 86.94 93 LYS A O 1
ATOM 706 N N . LEU A 1 94 ? 4.054 -5.852 -9.929 1.00 84.12 94 LEU A N 1
ATOM 707 C CA . LEU A 1 94 ? 2.725 -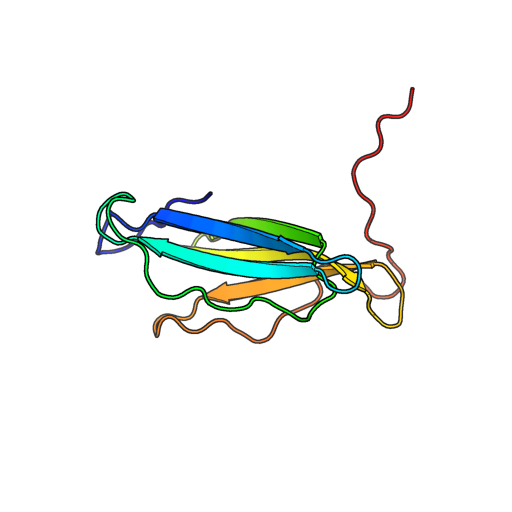6.183 -10.465 1.00 84.12 94 LEU A CA 1
ATOM 708 C C . LEU A 1 94 ? 2.657 -6.299 -11.996 1.00 84.12 94 LEU A C 1
ATOM 710 O O . LEU A 1 94 ? 1.572 -6.398 -12.563 1.00 84.12 94 LEU A O 1
ATOM 714 N N . PHE A 1 95 ? 3.794 -6.269 -12.681 1.00 76.31 95 PHE A N 1
ATOM 715 C CA . PHE A 1 95 ? 3.870 -6.320 -14.138 1.00 76.31 95 PHE A CA 1
ATOM 716 C C . PHE A 1 95 ? 4.993 -7.261 -14.576 1.00 76.31 95 PHE A C 1
ATOM 718 O O . PHE A 1 95 ? 5.944 -7.509 -13.832 1.00 76.31 95 PHE A O 1
ATOM 725 N N . ALA A 1 96 ? 4.855 -7.814 -15.780 1.00 74.50 96 ALA A N 1
ATOM 726 C CA . ALA A 1 96 ? 5.841 -8.724 -16.344 1.00 74.50 96 ALA A CA 1
ATOM 727 C C . ALA A 1 96 ? 7.161 -7.992 -16.670 1.00 74.50 96 ALA A C 1
ATOM 729 O O . ALA A 1 96 ? 7.124 -6.811 -17.029 1.00 74.50 96 ALA A O 1
ATOM 730 N N . PRO A 1 97 ? 8.320 -8.679 -16.613 1.00 71.25 97 PRO A N 1
ATOM 731 C CA . PRO A 1 97 ? 9.594 -8.114 -17.055 1.00 71.25 97 PRO A CA 1
ATOM 732 C C . PRO A 1 97 ? 9.500 -7.513 -18.463 1.00 71.25 97 PRO A C 1
ATOM 734 O O . PRO A 1 97 ? 8.880 -8.093 -19.354 1.00 71.25 97 PRO A O 1
ATOM 737 N N . GLY A 1 98 ? 10.107 -6.343 -18.667 1.00 70.12 98 GLY A N 1
ATOM 738 C CA . GLY A 1 98 ? 10.095 -5.641 -19.957 1.00 70.12 98 GLY A CA 1
ATOM 739 C C . GLY A 1 98 ? 8.826 -4.829 -20.250 1.00 70.12 98 GLY A C 1
ATOM 740 O O . GLY A 1 98 ? 8.810 -4.065 -21.215 1.00 70.12 98 GLY A O 1
ATOM 741 N N . VAL A 1 99 ? 7.786 -4.919 -19.415 1.00 73.31 99 VAL A N 1
ATOM 742 C CA . VAL A 1 99 ? 6.643 -3.998 -19.466 1.00 73.31 99 VAL A CA 1
ATOM 743 C C . VAL A 1 99 ? 6.987 -2.764 -18.639 1.00 73.31 99 VAL A C 1
ATOM 745 O O . VAL A 1 99 ? 7.306 -2.873 -17.463 1.00 73.31 99 VAL A O 1
ATOM 748 N N . ARG A 1 100 ? 6.922 -1.567 -19.225 1.00 66.75 100 ARG A N 1
ATOM 749 C CA . ARG A 1 100 ? 7.093 -0.329 -18.452 1.00 66.75 100 ARG A CA 1
ATOM 750 C C . ARG A 1 100 ? 5.767 0.097 -17.847 1.00 66.75 100 ARG A C 1
ATOM 752 O O . ARG A 1 100 ? 4.784 0.259 -18.569 1.00 66.75 100 ARG A O 1
ATOM 759 N N . ALA A 1 101 ? 5.761 0.348 -16.541 1.00 67.69 101 ALA A N 1
ATOM 760 C CA . ALA A 1 101 ? 4.648 1.035 -15.911 1.00 67.69 101 ALA A CA 1
ATOM 761 C C . ALA A 1 101 ? 4.510 2.440 -16.518 1.00 67.69 101 ALA A C 1
ATOM 763 O O . ALA A 1 101 ? 5.479 3.200 -16.589 1.00 67.69 101 ALA A O 1
ATOM 764 N N . ALA A 1 102 ? 3.306 2.787 -16.964 1.00 63.50 102 ALA A N 1
ATOM 765 C CA . ALA A 1 102 ? 2.993 4.114 -17.465 1.00 63.50 102 ALA A CA 1
ATOM 766 C C . ALA A 1 102 ? 1.769 4.657 -16.732 1.00 63.50 102 ALA A C 1
ATOM 768 O O . ALA A 1 102 ? 0.771 3.961 -16.557 1.00 63.50 102 ALA A O 1
ATOM 769 N N . PHE A 1 103 ? 1.842 5.923 -16.335 1.00 61.22 103 PHE A N 1
ATOM 770 C CA . PHE A 1 103 ? 0.669 6.659 -15.886 1.00 61.22 103 PHE A CA 1
ATOM 771 C C . PHE A 1 103 ? -0.279 6.871 -17.076 1.00 61.22 103 PHE A C 1
ATOM 773 O O . PHE A 1 103 ? 0.216 7.117 -18.185 1.00 61.22 103 PHE A O 1
ATOM 780 N N . PRO A 1 104 ? -1.612 6.823 -16.884 1.00 60.03 104 PRO A N 1
ATOM 781 C CA . PRO A 1 104 ? -2.559 7.189 -17.928 1.00 60.03 104 PRO A CA 1
ATOM 782 C C . PRO A 1 104 ?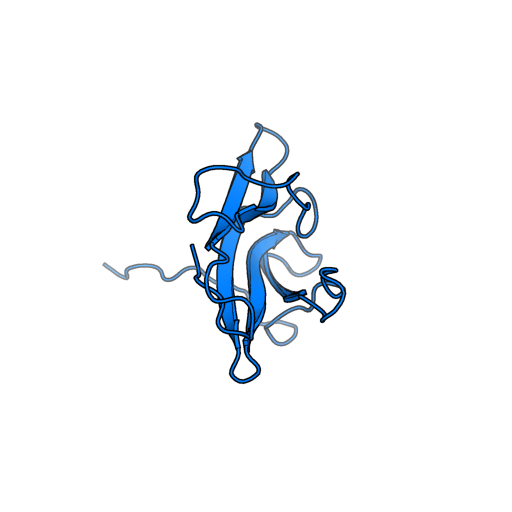 -2.233 8.597 -18.431 1.00 60.03 104 PRO A C 1
ATOM 784 O O . PRO A 1 104 ? -2.334 9.574 -17.689 1.00 60.03 104 PRO A O 1
ATOM 787 N N . ARG A 1 105 ? -1.808 8.713 -19.690 1.00 55.25 105 ARG A N 1
ATOM 788 C CA . ARG A 1 105 ? -1.645 10.016 -20.336 1.00 55.25 105 ARG A CA 1
ATOM 789 C C . ARG A 1 105 ? -2.945 10.315 -21.060 1.00 55.25 105 ARG A C 1
ATOM 791 O O . ARG A 1 105 ? -3.423 9.475 -21.817 1.00 55.25 105 ARG A O 1
ATOM 798 N N . LYS A 1 106 ? -3.509 11.505 -20.855 1.00 47.16 106 LYS A N 1
ATOM 799 C CA . LYS A 1 106 ? -4.497 12.013 -21.808 1.00 47.16 106 LYS A CA 1
ATOM 800 C C . LYS A 1 106 ? -3.769 12.193 -23.141 1.00 47.16 106 LYS A C 1
ATOM 802 O O . LYS A 1 106 ? -2.839 12.993 -23.216 1.00 47.16 106 LYS A O 1
ATOM 807 N N . SER A 1 107 ? -4.147 11.419 -24.153 1.00 54.19 107 SER A N 1
ATOM 808 C CA . SER A 1 107 ? -3.891 11.789 -25.541 1.00 54.19 107 SER A CA 1
ATOM 809 C C . SER A 1 107 ? -4.814 12.966 -25.845 1.00 54.19 107 SER A C 1
ATOM 811 O O . SER A 1 107 ? -6.035 12.796 -25.807 1.00 54.19 107 SER A O 1
ATOM 813 N N . TRP A 1 108 ? -4.241 14.153 -26.021 1.00 57.38 108 TRP A N 1
ATOM 814 C CA . TRP A 1 108 ? -4.942 15.272 -26.646 1.00 57.38 108 TRP A CA 1
ATOM 815 C C . TRP A 1 108 ? -4.916 15.091 -28.159 1.00 57.38 108 TRP A C 1
ATOM 817 O O . TRP A 1 108 ? -3.884 14.577 -28.650 1.00 57.38 108 TRP A O 1
#

pLDDT: mean 78.87, std 11.99, range [42.53, 91.69]

Radius of gyration: 14.76 Å; chains: 1; bounding box: 32×29×43 Å